Protein AF-A0A1F9IQF4-F1 (afdb_monomer)

Nearest PDB structures (foldseek):
  3ug9-assembly1_A-2  TM=3.883E-01  e=1.342E+00  Chlamydomonas reinhardtii
  6cso-assembly1_A-2  TM=4.171E-01  e=2.215E+00  Chlamydomonas reinhardtii
  6eig-assembly1_A-2  TM=3.671E-01  e=3.147E+00  Chlamydomonas reinhardtii
  8fc8-assembly1_A  TM=3.694E-01  e=7.377E+00  Homo sapiens

Sequence (160 aa):
MENTGPLRLGSLRLSLKILVTSFIVFMVLGYGVALVKIYHISHFSLDEAQLYYRGDEASEGVFIPQTFSSLLSVSHVHLFSQPVMFALIGFLFCFSFLREKTKSIVIATAFLGILMNTLAPWMVRYGSSQCVFLFPLSQVLMMPAFFLMVFVILYEMWRH

Solvent-accessible surface area (backbone atoms only — not comparable to full-atom values): 8576 Å² total; per-residue (Å²): 130,84,84,78,63,82,76,45,48,49,75,51,55,69,70,53,51,50,51,54,50,53,51,51,51,54,49,54,51,51,50,51,53,51,50,53,53,46,39,76,62,20,71,83,38,62,66,40,42,38,36,51,37,52,22,36,88,89,49,82,65,75,37,60,46,62,46,71,67,58,54,50,52,52,39,56,51,46,70,49,52,50,54,54,54,50,49,54,51,44,57,57,38,68,38,47,93,67,54,68,69,58,52,51,51,40,49,50,40,26,53,51,11,51,54,35,50,60,46,23,64,53,36,29,50,77,59,47,61,75,39,45,59,33,47,64,51,14,46,65,34,24,48,58,32,50,53,51,41,51,49,51,44,54,48,47,37,70,47,129

Mean predicted aligned error: 4.35 Å

Radius of gyration: 19.16 Å; Cα contacts (8 Å, |Δi|>4): 147; chains: 1; bounding box: 42×29×68 Å

Structure (mmCIF, N/CA/C/O backbone):
data_AF-A0A1F9IQF4-F1
#
_entry.id   AF-A0A1F9IQF4-F1
#
loop_
_atom_site.group_PDB
_atom_site.id
_atom_site.type_symbol
_atom_site.label_atom_id
_atom_site.label_alt_id
_atom_site.label_comp_id
_atom_site.label_asym_id
_atom_site.label_entity_id
_atom_site.label_seq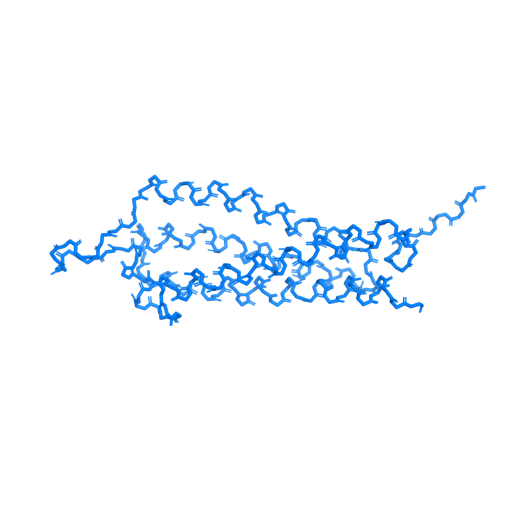_id
_atom_site.pdbx_PDB_ins_code
_atom_site.Cartn_x
_atom_site.Cartn_y
_atom_site.Cartn_z
_atom_site.occupancy
_atom_site.B_iso_or_equiv
_atom_site.auth_seq_id
_atom_site.auth_comp_id
_atom_site.auth_asym_id
_atom_site.auth_atom_id
_atom_site.pdbx_PDB_model_num
ATOM 1 N N . MET A 1 1 ? -16.550 16.908 35.030 1.00 43.19 1 MET A N 1
ATOM 2 C CA . MET A 1 1 ? -15.447 16.525 34.127 1.00 43.19 1 MET A CA 1
ATOM 3 C C . MET A 1 1 ? -15.918 15.292 33.389 1.00 43.19 1 MET A C 1
ATOM 5 O O . MET A 1 1 ? -16.121 14.267 34.026 1.00 43.19 1 MET A O 1
ATOM 9 N N . GLU A 1 2 ? -16.254 15.431 32.110 1.00 49.06 2 GLU A N 1
ATOM 10 C CA . GLU A 1 2 ? -16.683 14.301 31.285 1.00 49.06 2 GLU A CA 1
ATOM 11 C C . GLU A 1 2 ? -15.509 13.320 31.214 1.00 49.06 2 GLU A C 1
ATOM 13 O O . GLU A 1 2 ? -14.408 13.690 30.810 1.00 49.06 2 GLU A O 1
ATOM 18 N N . ASN A 1 3 ? -15.706 12.108 31.731 1.00 47.88 3 ASN A N 1
ATOM 19 C CA . ASN A 1 3 ? -14.699 11.055 31.723 1.00 47.88 3 ASN A CA 1
ATOM 20 C C . ASN A 1 3 ? -14.559 10.548 30.284 1.00 47.88 3 ASN A C 1
ATOM 22 O O . ASN A 1 3 ? -15.132 9.523 29.914 1.00 47.88 3 ASN A O 1
ATOM 26 N N . THR A 1 4 ? -13.854 11.300 29.442 1.00 53.66 4 THR A N 1
ATOM 27 C CA . THR A 1 4 ? -13.514 10.855 28.097 1.00 53.66 4 THR A CA 1
ATOM 28 C C . THR A 1 4 ? -12.355 9.881 28.233 1.00 53.66 4 THR A C 1
ATOM 30 O O . THR A 1 4 ? -11.186 10.242 28.085 1.00 53.66 4 THR A O 1
ATOM 33 N N . GLY A 1 5 ? -12.680 8.628 28.555 1.00 62.16 5 GLY A N 1
ATOM 34 C CA . GLY A 1 5 ? -11.759 7.523 28.327 1.00 62.16 5 GLY A CA 1
ATOM 35 C C . GLY A 1 5 ? -11.223 7.559 26.884 1.00 62.16 5 GLY A C 1
ATOM 36 O O . GLY A 1 5 ? -11.795 8.241 26.028 1.00 62.16 5 GLY A O 1
ATOM 37 N N . PRO A 1 6 ? -10.124 6.846 26.589 1.00 70.38 6 PRO A N 1
ATOM 38 C CA . PRO A 1 6 ? -9.529 6.867 25.255 1.00 70.38 6 PRO A CA 1
ATOM 39 C C . PRO A 1 6 ? -10.589 6.540 24.195 1.00 70.38 6 PRO A C 1
ATOM 41 O O . PRO A 1 6 ? -11.384 5.622 24.401 1.00 70.38 6 PRO A O 1
ATOM 44 N N . LEU A 1 7 ? -10.613 7.304 23.094 1.00 81.75 7 LEU A N 1
ATOM 45 C CA . LEU A 1 7 ? -11.552 7.112 21.984 1.00 81.75 7 LEU A CA 1
ATOM 46 C C . LEU A 1 7 ? -11.530 5.641 21.541 1.00 81.75 7 LEU A C 1
ATOM 48 O O . LEU A 1 7 ? -10.462 5.096 21.266 1.00 81.75 7 LEU A O 1
ATOM 52 N N . ARG A 1 8 ? -12.705 5.006 21.465 1.00 88.06 8 ARG A N 1
ATOM 53 C CA . ARG A 1 8 ? -12.855 3.612 21.017 1.00 88.06 8 ARG A CA 1
ATOM 54 C C . ARG A 1 8 ? -13.665 3.539 19.732 1.00 88.06 8 ARG A C 1
ATOM 56 O O . ARG A 1 8 ? -14.637 4.282 19.565 1.00 88.06 8 ARG A O 1
ATOM 63 N N . LEU A 1 9 ? -13.330 2.580 18.872 1.00 91.56 9 LEU A N 1
ATOM 64 C CA . LEU A 1 9 ? -14.039 2.335 17.611 1.00 91.56 9 LEU A CA 1
ATOM 65 C C . LEU A 1 9 ? -15.532 2.023 17.822 1.00 91.56 9 LEU A C 1
ATOM 67 O O . LEU A 1 9 ? -16.390 2.591 17.147 1.00 91.56 9 LEU A O 1
ATOM 71 N N . GLY A 1 10 ? -15.866 1.189 18.812 1.00 91.62 10 GLY A N 1
ATOM 72 C CA . GLY A 1 10 ? -17.257 0.824 19.111 1.00 91.62 10 GLY A CA 1
ATOM 73 C C . GLY A 1 10 ? -18.131 2.001 19.574 1.00 91.62 10 GLY A C 1
ATOM 74 O O . GLY A 1 10 ? -19.331 2.026 19.289 1.00 91.62 10 GLY A O 1
ATOM 75 N N . SER A 1 11 ? -17.527 3.013 20.213 1.00 91.38 11 SER A N 1
ATOM 76 C CA . SER A 1 11 ? -18.220 4.200 20.746 1.00 91.38 11 SER A CA 1
ATOM 77 C C . SER A 1 11 ? -18.451 5.321 19.726 1.00 91.38 11 SER A C 1
ATOM 79 O O . SER A 1 11 ? -18.997 6.367 20.074 1.00 91.38 11 SER A O 1
ATOM 81 N N . LEU A 1 12 ? -18.028 5.140 18.471 1.00 92.31 12 LEU A N 1
ATOM 82 C CA . LEU A 1 12 ? -18.222 6.148 17.431 1.00 92.31 12 LEU A CA 1
ATOM 83 C C . LEU A 1 12 ? -19.714 6.402 17.170 1.00 92.31 12 LEU A C 1
ATOM 85 O O . LEU A 1 12 ? -20.534 5.485 17.163 1.00 92.31 12 LEU A O 1
ATOM 89 N N . ARG A 1 13 ? -20.069 7.663 16.900 1.00 94.94 13 ARG A N 1
ATOM 90 C CA . ARG A 1 13 ? -21.425 8.029 16.463 1.00 94.94 13 ARG A CA 1
ATOM 91 C C . ARG A 1 13 ? -21.749 7.340 15.136 1.00 94.94 13 ARG A C 1
ATOM 93 O O . ARG A 1 13 ? -20.862 7.156 14.306 1.00 94.94 13 ARG A O 1
ATOM 100 N N . LEU A 1 14 ? -23.025 7.029 14.900 1.00 95.56 14 LEU A N 1
ATOM 101 C CA . LEU A 1 14 ? -23.467 6.332 13.685 1.00 95.56 14 LEU A CA 1
ATOM 102 C C . LEU A 1 14 ? -22.997 7.023 12.393 1.00 95.56 14 LEU A C 1
ATOM 104 O O . LEU A 1 14 ? -22.557 6.342 11.473 1.00 95.56 14 LEU A O 1
ATOM 108 N N . SER A 1 15 ? -23.013 8.359 12.341 1.00 97.50 15 SER A N 1
ATOM 109 C CA . SER A 1 15 ? -22.511 9.120 11.188 1.00 97.50 15 SER A CA 1
ATOM 110 C C . SER A 1 15 ? -21.042 8.821 10.869 1.00 97.50 15 SER A C 1
ATOM 112 O O . SER A 1 15 ? -20.695 8.647 9.704 1.00 97.50 15 SER A O 1
ATOM 114 N N . LEU A 1 16 ? -20.190 8.689 11.891 1.00 95.69 16 LEU A N 1
ATOM 115 C CA . LEU A 1 16 ? -18.789 8.300 11.722 1.00 95.69 16 LEU A CA 1
ATOM 116 C C . LEU A 1 16 ? -18.657 6.834 11.311 1.00 95.69 16 LEU A C 1
ATOM 118 O O . LEU A 1 16 ? -17.849 6.535 10.438 1.00 95.69 16 LEU A O 1
ATOM 122 N N . LYS A 1 17 ? -19.473 5.928 11.868 1.00 96.88 17 LYS A N 1
ATOM 123 C CA . LYS A 1 17 ? -19.461 4.515 11.453 1.00 96.88 17 LYS A CA 1
ATOM 124 C C . LYS A 1 17 ? -19.818 4.357 9.974 1.00 96.88 17 LYS A C 1
ATOM 126 O O . LYS A 1 17 ? -19.149 3.612 9.258 1.00 96.88 17 LYS A O 1
ATOM 131 N N . ILE A 1 18 ? -20.831 5.093 9.508 1.00 97.94 18 ILE A N 1
ATOM 132 C CA . ILE A 1 18 ? -21.231 5.133 8.095 1.00 97.94 18 ILE A CA 1
ATOM 133 C C . ILE A 1 18 ? -20.106 5.724 7.242 1.00 97.94 18 ILE A C 1
ATOM 135 O O . ILE A 1 18 ? -19.722 5.105 6.256 1.00 97.94 18 ILE A O 1
ATOM 139 N N . LEU A 1 19 ? -19.537 6.870 7.632 1.00 97.81 19 LEU A N 1
ATOM 140 C CA . LEU A 1 19 ? -18.436 7.504 6.900 1.00 97.81 19 LEU A CA 1
ATOM 141 C C . LEU A 1 19 ? -17.237 6.558 6.738 1.00 97.81 19 LEU A C 1
ATOM 143 O O . LEU A 1 19 ? -16.756 6.367 5.623 1.00 97.81 19 LEU A O 1
ATOM 147 N N . VAL A 1 20 ? -16.786 5.941 7.834 1.00 97.44 20 VAL A N 1
ATOM 148 C CA . VAL A 1 20 ? -15.655 5.002 7.839 1.00 97.44 20 VAL A CA 1
ATOM 149 C C . VAL A 1 20 ? -15.959 3.772 6.986 1.00 97.44 20 VAL A C 1
ATOM 151 O O . VAL A 1 20 ? -15.120 3.363 6.187 1.00 97.44 20 VAL A O 1
ATOM 154 N N . THR A 1 21 ? -17.161 3.203 7.110 1.00 98.00 21 THR A N 1
ATOM 155 C CA . THR A 1 21 ? -17.561 2.026 6.323 1.00 98.00 21 THR A CA 1
ATOM 156 C C . THR A 1 21 ? -17.594 2.348 4.832 1.00 98.00 21 THR A C 1
ATOM 158 O O . THR A 1 21 ? -17.003 1.617 4.041 1.00 98.00 21 THR A O 1
ATOM 161 N N . SER A 1 22 ? -18.205 3.469 4.442 1.00 98.06 22 SER A N 1
ATOM 162 C CA . SER A 1 22 ? -18.238 3.923 3.048 1.00 98.06 22 SER A CA 1
ATOM 163 C C . SER A 1 22 ? -16.833 4.166 2.504 1.00 98.06 22 SER A C 1
ATOM 165 O O . SER A 1 22 ? -16.502 3.675 1.428 1.00 98.06 22 SER A O 1
ATOM 167 N N . PHE A 1 23 ? -15.977 4.857 3.263 1.00 97.38 23 PHE A N 1
ATOM 168 C CA . PHE A 1 23 ? -14.581 5.072 2.887 1.00 97.38 23 PHE A CA 1
ATOM 169 C C . PHE A 1 23 ? -13.856 3.742 2.628 1.00 97.38 23 PHE A C 1
ATOM 171 O O . PHE A 1 23 ? -13.259 3.569 1.567 1.00 97.38 23 PHE A O 1
ATOM 178 N N . ILE A 1 24 ? -13.976 2.769 3.537 1.00 97.94 24 ILE A N 1
ATOM 179 C CA . ILE A 1 24 ? -13.374 1.436 3.387 1.00 97.94 24 ILE A CA 1
ATOM 180 C C . ILE A 1 24 ? -13.918 0.692 2.157 1.00 97.94 24 ILE A C 1
ATOM 182 O O . ILE A 1 24 ? -13.138 0.069 1.439 1.00 97.94 24 ILE A O 1
ATOM 186 N N . VAL A 1 25 ? -15.221 0.762 1.873 1.00 98.00 25 VAL A N 1
ATOM 187 C CA . VAL A 1 25 ? -15.806 0.121 0.681 1.00 98.00 25 VAL A CA 1
ATOM 188 C C . VAL A 1 25 ? -15.175 0.677 -0.596 1.00 98.00 25 VAL A C 1
ATOM 190 O O . VAL A 1 25 ? -14.703 -0.095 -1.429 1.00 98.00 25 VAL A O 1
ATOM 193 N N . PHE A 1 26 ? -15.088 2.002 -0.733 1.00 97.50 26 PHE A N 1
ATOM 194 C CA . PHE A 1 26 ? -14.459 2.619 -1.906 1.00 97.50 26 PHE A CA 1
ATOM 195 C C . PHE A 1 26 ? -12.954 2.336 -1.990 1.00 97.50 26 PHE A C 1
ATOM 197 O O . PHE A 1 26 ? -12.441 2.121 -3.087 1.00 97.50 26 PHE A O 1
ATOM 204 N N . MET A 1 27 ? -12.255 2.257 -0.854 1.00 95.44 27 MET A N 1
ATOM 205 C CA . MET A 1 27 ? -10.859 1.809 -0.798 1.00 95.44 27 MET A CA 1
ATOM 206 C C . MET A 1 27 ? -10.696 0.392 -1.367 1.00 95.44 27 MET A C 1
ATOM 208 O O . MET A 1 27 ? -9.842 0.165 -2.222 1.00 95.44 27 MET A O 1
ATOM 212 N N . VAL A 1 28 ? -11.527 -0.560 -0.924 1.00 95.69 28 VAL A N 1
ATOM 213 C CA . VAL A 1 28 ? -11.489 -1.959 -1.387 1.00 95.69 28 VAL A CA 1
ATOM 214 C C . VAL A 1 28 ? -11.827 -2.058 -2.877 1.00 95.69 28 VAL A C 1
ATOM 216 O O . VAL A 1 28 ? -11.147 -2.778 -3.607 1.00 95.69 28 VAL A O 1
ATOM 219 N N . LEU A 1 29 ? -12.816 -1.297 -3.358 1.00 96.94 29 LEU A N 1
ATOM 220 C CA . LEU A 1 29 ? -13.132 -1.219 -4.790 1.00 96.94 29 LEU A CA 1
ATOM 221 C C . LEU A 1 29 ? -11.957 -0.655 -5.601 1.00 96.94 29 LEU A C 1
ATOM 223 O O . LEU A 1 29 ? -11.602 -1.219 -6.636 1.00 96.94 29 LEU A O 1
ATOM 227 N N . GLY A 1 30 ? -11.312 0.408 -5.111 1.00 93.94 30 GLY A N 1
ATOM 228 C CA . GLY A 1 30 ? -10.111 0.977 -5.726 1.00 93.94 30 GLY A CA 1
ATOM 229 C C . GLY A 1 30 ? -8.972 -0.040 -5.836 1.00 93.94 30 GLY A C 1
ATOM 230 O O . GLY A 1 30 ? -8.335 -0.142 -6.886 1.00 93.94 30 GLY A O 1
ATOM 231 N N . TYR A 1 31 ? -8.767 -0.863 -4.803 1.00 91.31 31 TYR A N 1
ATOM 232 C CA . TYR A 1 31 ? -7.832 -1.989 -4.874 1.00 91.31 31 TYR A CA 1
ATOM 233 C C . TYR A 1 31 ? -8.234 -3.046 -5.896 1.00 91.31 31 TYR A C 1
ATOM 235 O O . TYR A 1 31 ? -7.366 -3.539 -6.615 1.00 91.31 31 TYR A O 1
ATOM 243 N N . GLY A 1 32 ? -9.523 -3.374 -6.001 1.00 94.75 32 GLY A N 1
ATOM 244 C CA . GLY A 1 32 ? -10.028 -4.286 -7.029 1.00 94.75 32 GLY A CA 1
ATOM 245 C C . GLY A 1 32 ? -9.676 -3.808 -8.439 1.00 94.75 32 GLY A C 1
ATOM 246 O O . GLY A 1 32 ? -9.126 -4.568 -9.235 1.00 94.75 32 GLY A O 1
ATOM 247 N N . VAL A 1 33 ? -9.889 -2.520 -8.724 1.00 96.38 33 VAL A N 1
ATOM 248 C CA . VAL A 1 33 ? -9.499 -1.910 -10.007 1.00 96.38 33 VAL A CA 1
ATOM 249 C C . VAL A 1 33 ? -7.980 -1.951 -10.209 1.00 96.38 33 VAL A C 1
ATOM 251 O O . VAL A 1 33 ? -7.512 -2.259 -11.306 1.00 96.38 33 VAL A O 1
ATOM 254 N N . ALA A 1 34 ? -7.190 -1.700 -9.161 1.00 92.31 34 ALA A N 1
ATOM 255 C CA . ALA A 1 34 ? -5.733 -1.800 -9.240 1.00 92.31 34 ALA A CA 1
ATOM 256 C C . ALA A 1 34 ? -5.258 -3.229 -9.567 1.00 92.31 34 ALA A C 1
ATOM 258 O O . ALA A 1 34 ? -4.336 -3.388 -10.365 1.00 92.31 34 ALA A O 1
ATOM 259 N N . LEU A 1 35 ? -5.901 -4.266 -9.018 1.00 93.19 35 LEU A N 1
ATOM 260 C CA . LEU A 1 35 ? -5.603 -5.666 -9.348 1.00 93.19 35 LEU A CA 1
ATOM 261 C C . LEU A 1 35 ? -5.925 -5.993 -10.808 1.00 93.19 35 LEU A C 1
ATOM 263 O O . LEU A 1 35 ? -5.104 -6.609 -11.482 1.00 93.19 35 LEU A O 1
ATOM 267 N N . VAL A 1 36 ? -7.075 -5.534 -11.312 1.00 96.31 36 VAL A N 1
ATOM 268 C CA . VAL A 1 36 ? -7.451 -5.687 -12.729 1.00 96.31 36 VAL A CA 1
ATOM 269 C C . VAL A 1 36 ? -6.420 -5.014 -13.637 1.00 96.31 36 VAL A C 1
ATOM 271 O O . VAL A 1 36 ? -5.984 -5.607 -14.620 1.00 96.31 36 VAL A O 1
ATOM 274 N N . LYS A 1 37 ? -5.957 -3.810 -13.278 1.00 93.94 37 LYS A N 1
ATOM 275 C CA . LYS A 1 37 ? -4.879 -3.122 -14.001 1.00 93.94 37 LYS A CA 1
ATOM 276 C C . LYS A 1 37 ? -3.582 -3.940 -14.006 1.00 93.94 37 LYS A C 1
ATOM 278 O O . LYS A 1 37 ? -2.961 -4.060 -15.056 1.00 93.94 37 LYS A O 1
ATOM 283 N N . ILE A 1 38 ? -3.159 -4.475 -12.857 1.00 92.19 38 ILE A N 1
ATOM 284 C CA . ILE A 1 38 ? -1.940 -5.298 -12.766 1.00 92.19 38 ILE A CA 1
ATOM 285 C C . ILE A 1 38 ? -2.076 -6.530 -13.664 1.00 92.19 38 ILE A C 1
ATOM 287 O O . ILE A 1 38 ? -1.168 -6.812 -14.438 1.00 92.19 38 ILE A O 1
ATOM 291 N N . TYR A 1 39 ? -3.223 -7.210 -13.617 1.00 94.38 39 TYR A N 1
ATOM 292 C CA . TYR A 1 39 ? -3.494 -8.353 -14.484 1.00 94.38 39 TYR A CA 1
ATOM 293 C C . TYR A 1 39 ? -3.420 -7.983 -15.971 1.00 94.38 39 TYR A C 1
ATOM 295 O O . TYR A 1 39 ? -2.762 -8.680 -16.729 1.00 94.38 39 TYR A O 1
ATOM 303 N N . HIS A 1 40 ? -4.011 -6.860 -16.385 1.00 93.44 40 HIS A N 1
ATOM 304 C CA . HIS A 1 40 ? -3.941 -6.412 -17.780 1.00 93.44 40 HIS A CA 1
ATOM 305 C C . HIS A 1 40 ? -2.535 -6.032 -18.253 1.00 93.44 40 HIS A C 1
ATOM 307 O O . HIS A 1 40 ? -2.276 -6.075 -19.451 1.00 93.44 40 HIS A O 1
ATOM 313 N N . ILE A 1 41 ? -1.654 -5.607 -17.345 1.00 89.12 41 ILE A N 1
ATOM 314 C CA . ILE A 1 41 ? -0.297 -5.170 -17.690 1.00 89.12 41 ILE A CA 1
ATOM 315 C C . ILE A 1 41 ? 0.686 -6.337 -17.717 1.00 89.12 41 ILE A C 1
ATOM 317 O O . ILE A 1 41 ? 1.580 -6.342 -18.556 1.00 89.12 41 ILE A O 1
ATOM 321 N N . SER A 1 42 ? 0.570 -7.272 -16.775 1.00 92.25 42 SER A N 1
ATOM 322 C CA . SER A 1 42 ? 1.591 -8.302 -16.586 1.00 92.25 42 SER A CA 1
ATOM 323 C C . SER A 1 42 ? 1.066 -9.725 -16.562 1.00 92.25 42 SER A C 1
ATOM 325 O O . SER A 1 42 ? 1.867 -10.637 -16.414 1.00 92.25 42 SER A O 1
ATOM 327 N N . HIS A 1 43 ? -0.251 -9.941 -16.566 1.00 93.38 43 HIS A N 1
ATOM 328 C CA . HIS A 1 43 ? -0.866 -11.251 -16.322 1.00 93.38 43 HIS A CA 1
ATOM 329 C C . HIS A 1 43 ? -0.319 -11.948 -15.057 1.00 93.38 43 HIS A C 1
ATOM 331 O O . HIS A 1 43 ? -0.282 -13.172 -14.966 1.00 93.38 43 HIS A O 1
ATOM 337 N N . PHE A 1 44 ? 0.121 -11.154 -14.068 1.00 92.38 44 PHE A N 1
ATOM 338 C CA . PHE A 1 44 ? 0.853 -11.600 -12.873 1.00 92.38 44 PHE A CA 1
ATOM 339 C C . PHE A 1 44 ? 2.194 -12.317 -13.141 1.00 92.38 44 PHE A C 1
ATOM 341 O O . PHE A 1 44 ? 2.744 -12.959 -12.246 1.00 92.38 44 PHE A O 1
ATOM 348 N N . SER A 1 45 ? 2.760 -12.149 -14.332 1.00 95.50 45 SER A N 1
ATOM 349 C CA . SER A 1 45 ? 4.097 -12.583 -14.727 1.00 95.50 45 SER A CA 1
ATOM 350 C C . SER A 1 45 ? 5.148 -11.511 -14.425 1.00 95.50 45 SER A C 1
ATOM 352 O O . SER A 1 45 ? 4.957 -10.317 -14.675 1.00 95.50 45 SER A O 1
ATOM 354 N N . LEU A 1 46 ? 6.291 -11.943 -13.886 1.00 94.56 46 LEU A N 1
ATOM 355 C CA . LEU A 1 46 ? 7.438 -11.062 -13.666 1.00 94.56 46 LEU A CA 1
ATOM 356 C C . LEU A 1 46 ? 8.105 -10.668 -14.984 1.00 94.56 46 LEU A C 1
ATOM 358 O O . LEU A 1 46 ? 8.534 -9.524 -15.113 1.00 94.56 46 LEU A O 1
ATOM 362 N N . ASP A 1 47 ? 8.144 -11.573 -15.959 1.00 94.25 47 ASP A N 1
ATOM 363 C CA . ASP A 1 47 ? 8.775 -11.321 -17.255 1.00 94.25 47 ASP A CA 1
ATOM 364 C C . ASP A 1 47 ? 7.986 -10.270 -18.041 1.00 94.25 47 ASP A C 1
ATOM 366 O O . ASP A 1 47 ? 8.552 -9.312 -18.565 1.00 94.25 47 ASP A O 1
ATOM 370 N N . GLU A 1 48 ? 6.655 -10.371 -18.032 1.00 92.50 48 GLU A N 1
ATOM 371 C CA . GLU A 1 48 ? 5.801 -9.368 -18.671 1.00 92.50 4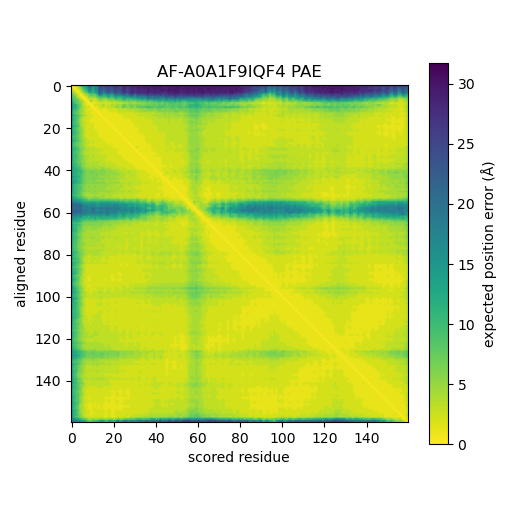8 GLU A CA 1
ATOM 372 C C . GLU A 1 48 ? 5.866 -8.016 -17.961 1.00 92.50 48 GLU A C 1
ATOM 374 O O . GLU A 1 48 ? 5.912 -6.974 -18.612 1.00 92.50 48 GLU A O 1
ATOM 379 N N . ALA A 1 49 ? 5.943 -8.005 -16.627 1.00 94.12 49 ALA A N 1
ATOM 380 C CA . ALA A 1 49 ? 6.172 -6.767 -15.890 1.00 94.12 49 ALA A CA 1
ATOM 381 C C . ALA A 1 49 ? 7.534 -6.142 -16.251 1.00 94.12 49 ALA A C 1
ATOM 383 O O . ALA A 1 49 ? 7.625 -4.926 -16.422 1.00 94.12 49 ALA A O 1
ATOM 384 N N . GLN A 1 50 ? 8.594 -6.943 -16.411 1.00 95.12 50 GLN A N 1
ATOM 385 C CA . GLN A 1 50 ? 9.896 -6.446 -16.867 1.00 95.12 50 GLN A CA 1
ATOM 386 C C . GLN A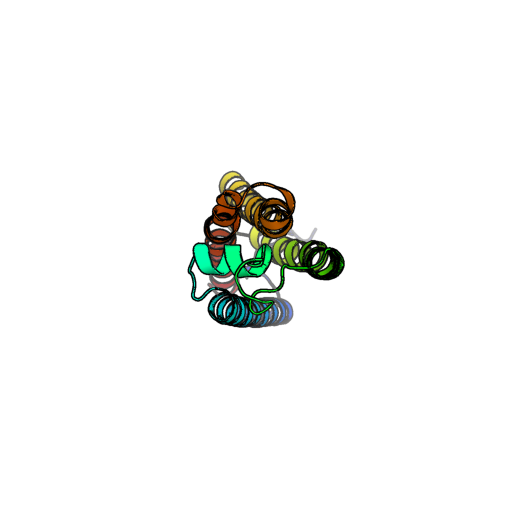 1 50 ? 9.809 -5.840 -18.270 1.00 95.12 50 GLN A C 1
ATOM 388 O O . GLN A 1 50 ? 10.276 -4.713 -18.456 1.00 95.12 50 GLN A O 1
ATOM 393 N N . LEU A 1 51 ? 9.186 -6.551 -19.215 1.00 93.88 51 LEU A N 1
ATOM 394 C CA . LEU A 1 51 ? 8.952 -6.088 -20.586 1.00 93.88 51 LEU A CA 1
ATOM 395 C C . LEU A 1 51 ? 8.156 -4.782 -20.603 1.00 93.88 51 LEU A C 1
ATOM 397 O O . LEU A 1 51 ? 8.553 -3.831 -21.271 1.00 93.88 51 LEU A O 1
ATOM 401 N N . TYR A 1 52 ? 7.097 -4.679 -19.797 1.00 93.50 52 TYR A N 1
ATOM 402 C CA . TYR A 1 52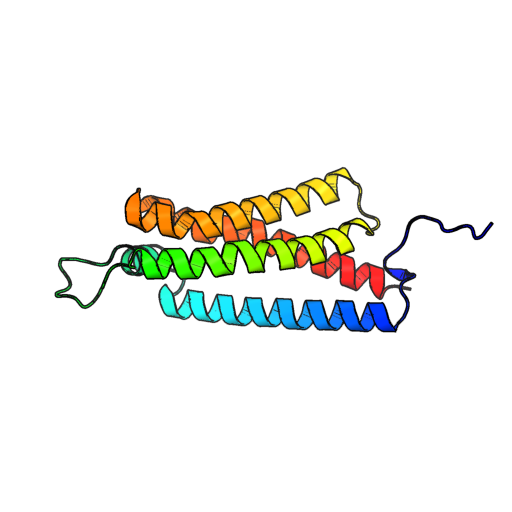 ? 6.290 -3.465 -19.686 1.00 93.50 52 TYR A CA 1
ATOM 403 C C . TYR A 1 52 ? 7.118 -2.241 -19.272 1.00 93.50 52 TYR A C 1
ATOM 405 O O . TYR A 1 52 ? 6.936 -1.153 -19.820 1.00 93.50 52 TYR A O 1
ATOM 413 N N . TYR A 1 53 ? 8.030 -2.389 -18.304 1.00 95.06 53 TYR A N 1
ATOM 414 C CA . TYR A 1 53 ? 8.844 -1.268 -17.825 1.00 95.06 53 TYR A CA 1
ATOM 415 C C . TYR A 1 53 ? 10.050 -0.974 -18.718 1.00 95.06 53 TYR A C 1
ATOM 417 O O . TYR A 1 53 ? 10.359 0.197 -18.946 1.00 95.06 53 TYR A O 1
ATOM 425 N N . ARG A 1 54 ? 10.753 -2.000 -19.203 1.00 94.81 54 ARG A N 1
ATOM 426 C CA . ARG A 1 54 ? 12.040 -1.851 -19.903 1.00 94.81 54 ARG A CA 1
ATOM 427 C C . ARG A 1 54 ? 11.926 -1.849 -21.421 1.00 94.81 54 ARG A C 1
ATOM 429 O O . ARG A 1 54 ? 12.874 -1.404 -22.062 1.00 94.81 54 ARG A O 1
ATOM 436 N N . GLY A 1 55 ? 10.786 -2.269 -21.958 1.00 92.12 55 GLY A N 1
ATOM 437 C CA . GLY A 1 55 ? 10.615 -2.520 -23.380 1.00 92.12 55 GLY A CA 1
ATOM 438 C C . GLY A 1 55 ? 11.497 -3.664 -23.875 1.00 92.12 55 GLY A C 1
ATOM 439 O O . GLY A 1 55 ? 12.215 -4.303 -23.101 1.00 92.12 55 GLY A O 1
ATOM 440 N N . ASP A 1 56 ? 11.451 -3.884 -25.181 1.00 88.06 56 ASP A N 1
ATOM 441 C CA . ASP A 1 56 ? 12.349 -4.798 -25.879 1.00 88.06 56 ASP A CA 1
ATOM 442 C C . ASP A 1 56 ? 12.791 -4.164 -27.201 1.00 88.06 56 ASP A C 1
ATOM 444 O O . ASP A 1 56 ? 11.981 -3.946 -28.104 1.00 88.06 56 ASP A O 1
ATOM 448 N N . GLU A 1 57 ? 14.083 -3.860 -27.317 1.00 78.44 57 GLU A N 1
ATOM 449 C CA . GLU A 1 57 ? 14.663 -3.268 -28.527 1.00 78.44 57 GLU A CA 1
ATOM 450 C C . GLU A 1 57 ? 14.610 -4.231 -29.723 1.00 78.44 57 GLU A C 1
ATOM 452 O O . GLU A 1 57 ? 14.529 -3.780 -30.864 1.00 78.44 57 GLU A O 1
ATOM 457 N N . ALA A 1 58 ? 14.584 -5.547 -29.475 1.00 80.44 58 ALA A N 1
ATOM 458 C CA . ALA A 1 58 ? 14.461 -6.562 -30.519 1.00 80.44 58 ALA A CA 1
ATOM 459 C C . ALA A 1 58 ? 13.023 -6.712 -31.046 1.00 80.44 58 ALA A C 1
ATOM 461 O O . ALA A 1 58 ? 12.812 -7.351 -32.074 1.00 80.44 58 ALA A O 1
ATOM 462 N N . SER A 1 59 ? 12.035 -6.109 -30.379 1.00 77.00 59 SER A N 1
ATOM 463 C CA . SER A 1 59 ? 10.611 -6.276 -30.697 1.00 77.00 59 SER A CA 1
ATOM 464 C C . SER A 1 59 ? 10.066 -5.312 -31.757 1.00 77.00 59 SER A C 1
ATOM 466 O O . SER A 1 59 ? 8.856 -5.129 -31.843 1.00 77.00 59 SER A O 1
ATOM 468 N N . GLU A 1 60 ? 10.929 -4.644 -32.532 1.00 79.38 60 GLU A N 1
ATOM 469 C CA . GLU A 1 60 ? 10.540 -3.672 -33.576 1.00 79.38 60 GLU A CA 1
ATOM 470 C C . GLU A 1 60 ? 9.533 -2.600 -33.095 1.00 79.38 60 GLU A C 1
ATOM 472 O O . GLU A 1 60 ? 8.681 -2.121 -33.841 1.00 79.38 60 GLU A O 1
ATOM 477 N N . GLY A 1 61 ? 9.624 -2.199 -31.823 1.00 75.00 61 GLY A N 1
ATOM 478 C CA . GLY A 1 61 ? 8.752 -1.176 -31.236 1.00 75.00 61 GLY A CA 1
ATOM 479 C C . GLY A 1 61 ? 7.398 -1.684 -30.733 1.00 75.00 61 GLY A C 1
ATOM 480 O O . GLY A 1 61 ? 6.573 -0.866 -30.325 1.00 75.00 61 GLY A O 1
ATOM 481 N N . VAL A 1 62 ? 7.169 -3.001 -30.697 1.00 79.56 62 VAL A N 1
ATOM 482 C CA . VAL A 1 62 ? 5.984 -3.601 -30.060 1.00 79.56 62 VAL A CA 1
ATOM 483 C C . VAL A 1 62 ? 6.001 -3.370 -28.545 1.00 79.56 62 VAL A C 1
ATOM 485 O O . VAL A 1 62 ? 4.978 -3.003 -27.966 1.00 79.56 62 VAL A O 1
ATOM 488 N N . PHE A 1 63 ? 7.164 -3.508 -27.899 1.00 84.56 63 PHE A N 1
ATOM 489 C CA . PHE A 1 63 ? 7.332 -3.246 -26.467 1.00 84.56 63 PHE A CA 1
ATOM 490 C C . PHE A 1 63 ? 8.114 -1.957 -26.230 1.00 84.56 63 PHE A C 1
ATOM 492 O O . PHE A 1 63 ? 9.346 -1.939 -26.177 1.00 84.56 63 PHE A O 1
ATOM 499 N N . ILE A 1 64 ? 7.377 -0.861 -26.055 1.00 89.06 64 ILE A N 1
ATOM 500 C CA . ILE A 1 64 ? 7.955 0.459 -25.804 1.00 89.06 64 ILE A CA 1
ATOM 501 C C . ILE A 1 64 ? 8.242 0.621 -24.302 1.00 89.06 64 ILE A C 1
ATOM 503 O O . ILE A 1 64 ? 7.325 0.470 -23.490 1.00 89.06 64 ILE A O 1
ATOM 507 N N . PRO A 1 65 ? 9.480 0.972 -23.905 1.00 92.69 65 PRO A N 1
ATOM 508 C CA . PRO A 1 65 ? 9.808 1.204 -22.505 1.00 92.69 65 PRO A CA 1
ATOM 509 C C . PRO A 1 65 ? 8.998 2.340 -21.885 1.00 92.69 65 PRO A C 1
ATOM 511 O O . PRO A 1 65 ? 8.727 3.361 -22.525 1.00 92.69 65 PRO A O 1
ATOM 514 N N . GLN A 1 66 ? 8.752 2.244 -20.577 1.00 95.25 66 GLN A N 1
ATOM 515 C CA . GLN A 1 66 ? 8.161 3.354 -19.835 1.00 95.25 66 GLN A CA 1
ATOM 516 C C . GLN A 1 66 ? 9.066 4.590 -19.876 1.00 95.25 66 GLN A C 1
ATOM 518 O O . GLN A 1 66 ? 10.284 4.528 -19.659 1.00 95.25 66 GLN A O 1
ATOM 523 N N . THR A 1 67 ? 8.444 5.736 -20.142 1.00 96.06 67 THR A N 1
ATOM 524 C CA . THR A 1 67 ? 9.125 7.029 -20.192 1.00 96.06 67 THR A CA 1
ATOM 525 C C . THR A 1 67 ? 9.309 7.603 -18.790 1.00 96.06 67 THR A C 1
ATOM 527 O O . THR A 1 67 ? 8.533 7.320 -17.875 1.00 96.06 67 THR A O 1
ATOM 530 N N . PHE A 1 68 ? 10.303 8.480 -18.629 1.00 97.19 68 PHE A N 1
ATOM 531 C CA . PHE A 1 68 ? 10.519 9.210 -17.376 1.00 97.19 68 PHE A CA 1
ATOM 532 C C . PHE A 1 68 ? 9.260 9.971 -16.935 1.00 97.19 68 PHE A C 1
ATOM 534 O O . PHE A 1 68 ? 8.888 9.931 -15.767 1.00 97.19 68 PHE A O 1
ATOM 541 N N . SER A 1 69 ? 8.572 10.630 -17.877 1.00 97.44 69 SER A N 1
ATOM 542 C CA . SER A 1 69 ? 7.344 11.386 -17.598 1.00 97.44 69 SER A CA 1
ATOM 543 C C . SER A 1 69 ? 6.200 10.483 -17.122 1.00 97.44 69 SER A C 1
ATOM 545 O O . SER A 1 69 ? 5.514 10.837 -16.163 1.00 97.44 69 SER A O 1
ATOM 547 N N . SER A 1 70 ? 6.047 9.293 -17.719 1.00 95.50 70 SER A N 1
ATOM 548 C CA . SER A 1 70 ? 5.082 8.284 -17.262 1.00 95.50 70 SER A CA 1
ATOM 549 C C . SER A 1 70 ? 5.367 7.866 -15.817 1.00 95.50 70 SER A C 1
ATOM 551 O O . SER A 1 70 ? 4.487 7.951 -14.958 1.00 95.50 70 SER A O 1
ATOM 553 N N . LEU A 1 71 ? 6.619 7.502 -15.512 1.00 97.44 71 LEU A N 1
ATOM 554 C CA . LEU A 1 71 ? 7.005 7.100 -14.157 1.00 97.44 71 LEU A CA 1
ATOM 555 C C . LEU A 1 71 ? 6.845 8.240 -13.146 1.00 97.44 71 LEU A C 1
ATOM 557 O O . LEU A 1 71 ? 6.317 8.015 -12.059 1.00 97.44 71 LEU A O 1
ATOM 561 N N . LEU A 1 72 ? 7.215 9.470 -13.510 1.00 97.81 72 LEU A N 1
ATOM 562 C CA . LEU A 1 72 ? 7.044 10.650 -12.663 1.00 97.81 72 LEU A CA 1
ATOM 563 C C . LEU A 1 72 ? 5.569 10.926 -12.355 1.00 97.81 72 LEU A C 1
ATOM 565 O O . LEU A 1 72 ? 5.226 11.191 -11.203 1.00 97.81 72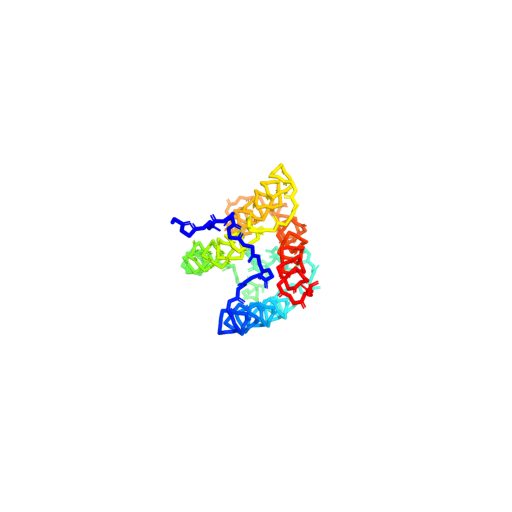 LEU A O 1
ATOM 569 N N . SER A 1 73 ? 4.695 10.826 -13.359 1.00 97.19 73 SER A N 1
ATOM 570 C CA . SER A 1 73 ? 3.250 11.006 -13.190 1.00 97.19 73 SER A CA 1
ATOM 571 C C . SER A 1 73 ? 2.664 9.952 -12.247 1.00 97.19 73 SER A C 1
ATOM 573 O O . SER A 1 73 ? 1.986 10.292 -11.274 1.00 97.19 73 SER A O 1
ATOM 575 N N . VAL A 1 74 ? 2.996 8.674 -12.466 1.00 94.62 74 VAL A N 1
ATOM 576 C CA . VAL A 1 74 ? 2.556 7.573 -11.597 1.00 94.62 74 VAL A CA 1
ATOM 577 C C . VAL A 1 74 ? 3.065 7.775 -10.171 1.00 94.62 74 VAL A C 1
ATOM 579 O O . VAL A 1 74 ? 2.275 7.669 -9.231 1.00 94.62 74 VAL A O 1
ATOM 582 N N . SER A 1 75 ? 4.343 8.114 -9.993 1.00 96.75 75 SER A N 1
ATOM 583 C CA . SER A 1 75 ? 4.925 8.360 -8.673 1.00 96.75 75 SER A CA 1
ATOM 584 C C . SER A 1 75 ? 4.306 9.557 -7.964 1.00 96.75 75 SER A C 1
ATOM 586 O O . SER A 1 75 ? 4.044 9.442 -6.774 1.00 96.75 75 SER A O 1
ATOM 588 N N . HIS A 1 76 ? 4.010 10.660 -8.658 1.00 96.06 76 HIS A N 1
ATOM 589 C CA . HIS A 1 76 ? 3.314 11.806 -8.065 1.00 96.06 76 HIS A CA 1
ATOM 590 C C . HIS A 1 76 ? 1.958 11.389 -7.481 1.00 96.06 76 HIS A C 1
ATOM 592 O O . HIS A 1 76 ? 1.659 11.681 -6.323 1.00 96.06 76 HIS A O 1
ATOM 598 N N . VAL A 1 77 ? 1.174 10.628 -8.254 1.00 95.50 77 VAL A N 1
ATOM 599 C CA . VAL A 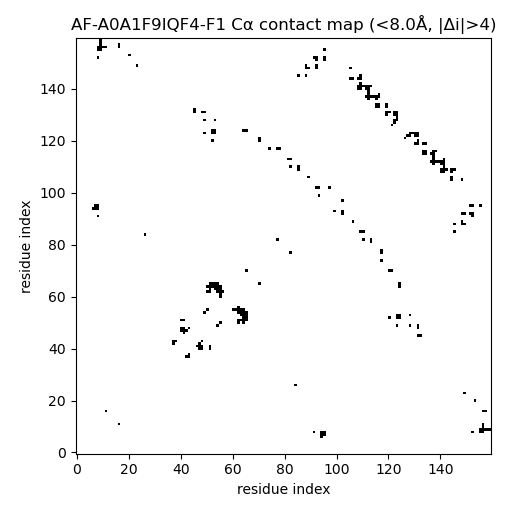1 77 ? -0.120 10.110 -7.793 1.00 95.50 77 VAL A CA 1
ATOM 600 C C . VAL A 1 77 ? 0.057 9.138 -6.625 1.00 95.50 77 VAL A C 1
ATOM 602 O O . VAL A 1 77 ? -0.668 9.246 -5.639 1.00 95.50 77 VAL A O 1
ATOM 605 N N . HIS A 1 78 ? 1.008 8.202 -6.692 1.00 95.50 78 HIS A N 1
ATOM 606 C CA . HIS A 1 78 ? 1.177 7.157 -5.673 1.00 95.50 78 HIS A CA 1
ATOM 607 C C . HIS A 1 78 ? 1.754 7.699 -4.360 1.00 95.50 78 HIS A C 1
ATOM 609 O O . HIS A 1 78 ? 1.245 7.348 -3.299 1.00 95.50 78 HIS A O 1
ATOM 615 N N . LEU A 1 79 ? 2.733 8.610 -4.422 1.00 95.56 79 LEU A N 1
ATOM 616 C CA . LEU A 1 79 ? 3.321 9.274 -3.250 1.00 95.56 79 LEU A CA 1
ATOM 617 C C . LEU A 1 79 ? 2.331 10.172 -2.511 1.00 95.56 79 LEU A C 1
ATOM 619 O O . LEU A 1 79 ? 2.525 10.437 -1.329 1.00 95.56 79 LEU A O 1
ATOM 623 N N . PHE A 1 80 ? 1.278 10.636 -3.180 1.00 94.44 80 PHE A N 1
ATOM 624 C CA . PHE A 1 80 ? 0.212 11.377 -2.524 1.00 94.44 80 PHE A CA 1
ATOM 625 C C . PHE A 1 80 ? -0.901 10.441 -2.038 1.00 94.44 80 PHE A C 1
ATOM 627 O O . PHE A 1 80 ? -1.187 10.364 -0.844 1.00 94.44 80 PHE A O 1
ATOM 634 N N . SER A 1 81 ? -1.516 9.696 -2.958 1.00 94.62 81 SER A N 1
ATOM 635 C CA . SER A 1 81 ? -2.731 8.925 -2.676 1.00 94.62 81 SER A CA 1
ATOM 636 C C . SER A 1 81 ? -2.499 7.762 -1.714 1.00 94.62 81 SER A C 1
ATOM 638 O O . SER A 1 81 ? -3.251 7.635 -0.747 1.00 94.62 81 SER A O 1
ATOM 640 N N . GLN A 1 82 ? -1.456 6.941 -1.912 1.00 96.44 82 GLN A N 1
ATOM 641 C CA . GLN A 1 82 ? -1.254 5.758 -1.072 1.00 96.44 82 GLN A CA 1
ATOM 642 C C . GLN A 1 82 ? -0.946 6.156 0.381 1.00 96.44 82 GLN A C 1
ATOM 644 O O . GLN A 1 82 ? -1.677 5.702 1.263 1.00 96.44 82 GLN A O 1
ATOM 649 N N . PRO A 1 83 ? 0.034 7.038 0.684 1.00 96.38 83 PRO A N 1
ATOM 650 C CA . PRO A 1 83 ? 0.289 7.441 2.064 1.00 96.38 83 PRO A CA 1
ATOM 651 C C . PRO A 1 83 ? -0.919 8.082 2.742 1.00 96.38 83 PRO A C 1
ATOM 653 O O . PRO A 1 83 ? -1.182 7.758 3.894 1.00 96.38 83 PRO A O 1
ATOM 656 N N . VAL A 1 84 ? -1.687 8.933 2.049 1.00 96.94 84 VAL A N 1
ATOM 657 C CA . VAL A 1 84 ? -2.896 9.550 2.625 1.00 96.94 84 VAL A CA 1
ATOM 658 C C . VAL A 1 84 ? -3.936 8.485 2.975 1.00 96.94 84 VAL A C 1
ATOM 660 O O . VAL A 1 84 ? -4.434 8.457 4.100 1.00 96.94 84 VAL A O 1
ATOM 663 N N . MET A 1 85 ? -4.234 7.570 2.053 1.00 95.69 85 MET A N 1
ATOM 664 C CA . MET A 1 85 ? -5.205 6.497 2.282 1.00 95.69 85 MET A CA 1
ATOM 665 C C . MET A 1 85 ? -4.794 5.585 3.448 1.00 95.69 85 MET A C 1
ATOM 667 O O . MET A 1 85 ? -5.600 5.304 4.339 1.00 95.69 85 MET A O 1
ATOM 671 N N . PHE A 1 86 ? -3.531 5.153 3.478 1.00 97.44 86 PHE A N 1
ATOM 672 C CA . PHE A 1 86 ? -3.010 4.299 4.547 1.00 97.44 86 PHE A CA 1
ATOM 673 C C . PHE A 1 86 ? -2.854 5.026 5.876 1.00 97.44 86 PHE A C 1
ATOM 675 O O . PHE A 1 86 ? -3.058 4.405 6.915 1.00 97.44 86 PHE A O 1
ATOM 682 N N . ALA A 1 87 ? -2.537 6.321 5.872 1.00 97.94 87 ALA A N 1
ATOM 683 C CA . ALA A 1 87 ? -2.511 7.126 7.085 1.00 97.94 87 ALA A CA 1
ATOM 684 C C . ALA A 1 87 ? -3.910 7.244 7.693 1.00 97.94 87 ALA A C 1
ATOM 686 O O . ALA A 1 87 ? -4.046 7.101 8.902 1.00 97.94 87 ALA A O 1
ATOM 687 N N . LEU A 1 88 ? -4.956 7.438 6.881 1.00 97.31 88 LEU A N 1
ATOM 688 C CA . LEU A 1 88 ? -6.338 7.509 7.367 1.00 97.31 88 LEU A CA 1
ATOM 689 C C . LEU A 1 88 ? -6.807 6.178 7.974 1.00 97.31 88 LEU A C 1
ATOM 691 O O . LEU A 1 88 ? -7.358 6.164 9.074 1.00 97.31 88 LEU A O 1
ATOM 695 N N . ILE A 1 89 ? -6.549 5.053 7.300 1.00 97.75 89 ILE A N 1
ATOM 696 C CA . ILE A 1 89 ? -6.859 3.720 7.846 1.00 97.75 89 ILE A CA 1
ATOM 697 C C . ILE A 1 89 ? -6.005 3.420 9.082 1.00 97.75 89 ILE A C 1
ATOM 699 O O . ILE A 1 89 ? -6.540 2.988 10.099 1.00 97.75 89 ILE A O 1
ATOM 703 N N . GLY A 1 90 ? -4.701 3.690 9.031 1.00 98.06 90 GLY A N 1
ATOM 704 C CA . GLY A 1 90 ? -3.785 3.501 10.156 1.00 98.06 90 GLY A CA 1
ATOM 705 C C . GLY A 1 90 ? -4.186 4.332 11.374 1.00 98.06 90 GLY A C 1
ATOM 706 O O . GLY A 1 90 ? -4.197 3.822 12.489 1.00 98.06 90 GLY A O 1
ATOM 707 N N . PHE A 1 91 ? -4.611 5.577 11.160 1.00 97.62 91 PHE A N 1
ATOM 708 C CA . PHE A 1 91 ? -5.125 6.455 12.207 1.00 97.62 91 PHE A CA 1
ATOM 709 C C . PHE A 1 91 ? -6.366 5.866 12.886 1.00 97.62 91 PHE A C 1
ATOM 711 O O . PHE A 1 91 ? -6.423 5.814 14.111 1.00 97.62 91 PHE A O 1
ATOM 718 N N . LEU A 1 92 ? -7.337 5.362 12.116 1.00 97.06 92 LEU A N 1
ATOM 719 C CA . LEU A 1 92 ? -8.507 4.675 12.676 1.00 97.06 92 LEU A CA 1
ATOM 720 C C . LEU A 1 92 ? -8.102 3.401 13.433 1.00 97.06 92 LEU A C 1
ATOM 722 O O . LEU A 1 92 ? -8.589 3.138 14.531 1.00 97.06 92 LEU A O 1
ATOM 726 N N . PHE A 1 93 ? -7.169 2.635 12.875 1.00 97.94 93 PHE A N 1
ATOM 727 C CA . PHE A 1 93 ? -6.655 1.402 13.461 1.00 97.94 93 PHE A CA 1
ATOM 728 C C . PHE A 1 93 ? -5.920 1.620 14.794 1.00 97.94 93 PHE A C 1
ATOM 730 O O . PHE A 1 93 ? -5.950 0.738 15.659 1.00 97.94 93 PHE A O 1
ATOM 737 N N . CYS A 1 94 ? -5.329 2.798 15.021 1.00 97.25 94 CYS A N 1
ATOM 738 C CA . CYS A 1 94 ? -4.724 3.160 16.307 1.00 97.25 94 CYS A CA 1
ATOM 739 C C . CYS A 1 94 ? -5.722 3.117 17.478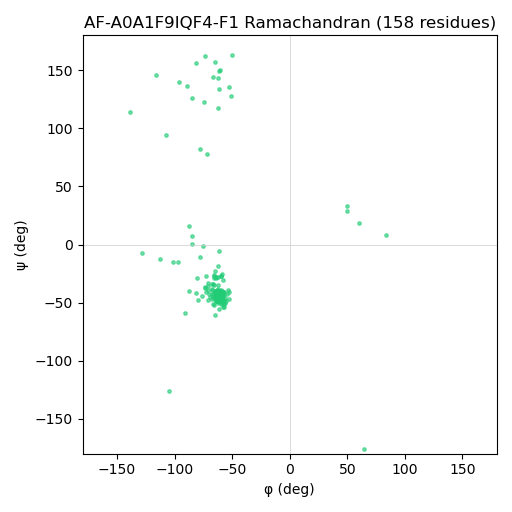 1.00 97.25 94 CYS A C 1
ATOM 741 O O . CYS A 1 94 ? -5.314 2.864 18.611 1.00 97.25 94 CYS A O 1
ATOM 743 N N . PHE A 1 95 ? -7.024 3.279 17.220 1.00 95.75 95 PHE A N 1
ATOM 744 C CA . PHE A 1 95 ? -8.081 3.191 18.237 1.00 95.75 95 PHE A CA 1
ATOM 745 C C . PHE A 1 95 ? -8.570 1.761 18.510 1.00 95.75 95 PHE A C 1
ATOM 747 O O . PHE A 1 95 ? -9.546 1.583 19.242 1.00 95.75 95 PHE A O 1
ATOM 754 N N . SER A 1 96 ? -7.913 0.750 17.931 1.00 95.81 96 SER A N 1
ATOM 755 C CA . SER A 1 96 ? -8.252 -0.651 18.182 1.00 95.81 96 SER A CA 1
ATOM 756 C C . SER A 1 96 ? -7.807 -1.152 19.559 1.00 95.81 96 SER A C 1
ATOM 758 O O . SER A 1 96 ? -6.912 -0.578 20.195 1.00 95.81 96 SER A O 1
ATOM 760 N N . PHE A 1 97 ? -8.380 -2.271 20.006 1.00 94.62 97 PHE A N 1
ATOM 761 C CA . PHE A 1 97 ? -7.996 -2.952 21.251 1.00 94.62 97 PHE A CA 1
ATOM 762 C C . PHE A 1 97 ? -6.679 -3.739 21.153 1.00 94.62 97 PHE A C 1
ATOM 764 O O . PHE A 1 97 ? -6.228 -4.326 22.142 1.00 94.62 97 PHE A O 1
ATOM 771 N N . LEU A 1 98 ? -6.038 -3.766 19.981 1.00 95.50 98 LEU A N 1
ATOM 772 C CA . LEU A 1 98 ? -4.745 -4.420 19.806 1.00 95.50 98 LEU A CA 1
ATOM 773 C C . LEU A 1 98 ? -3.639 -3.741 20.627 1.00 95.50 98 LEU A C 1
ATOM 775 O O . LEU A 1 98 ? -3.703 -2.566 20.981 1.00 95.50 98 LEU A O 1
ATOM 779 N N . ARG A 1 99 ? -2.575 -4.494 20.916 1.00 96.75 99 ARG A N 1
ATOM 780 C CA . ARG A 1 99 ? -1.395 -3.965 21.615 1.00 96.75 99 ARG A CA 1
ATOM 781 C C . ARG A 1 99 ? -0.673 -2.941 20.735 1.00 96.75 99 ARG A C 1
ATOM 783 O O . ARG A 1 99 ? -0.517 -3.176 19.538 1.00 96.75 99 ARG A O 1
ATOM 790 N N . GLU A 1 100 ? -0.124 -1.887 21.340 1.00 96.25 100 GLU A N 1
ATOM 791 C CA . GLU A 1 100 ? 0.621 -0.833 20.624 1.00 96.25 100 GLU A CA 1
ATOM 792 C C . GLU A 1 100 ? 1.741 -1.384 19.733 1.00 96.25 100 GLU A C 1
ATOM 794 O O . GLU A 1 100 ? 1.868 -0.992 18.578 1.00 96.25 100 GLU A O 1
ATOM 799 N N . LYS A 1 101 ? 2.491 -2.393 20.199 1.00 97.75 101 LYS A N 1
ATOM 800 C CA . LYS A 1 101 ? 3.526 -3.045 19.379 1.00 97.75 101 LYS A CA 1
ATOM 801 C C . LYS A 1 101 ? 2.958 -3.658 18.091 1.00 97.75 101 LYS A C 1
ATOM 803 O O . LYS A 1 101 ? 3.578 -3.541 17.040 1.00 97.75 101 LYS A O 1
ATOM 808 N N . THR A 1 102 ? 1.795 -4.307 18.163 1.00 98.00 102 THR A N 1
ATOM 809 C CA . THR A 1 102 ? 1.133 -4.899 16.991 1.00 98.00 102 THR A CA 1
ATOM 810 C C . THR A 1 102 ? 0.678 -3.810 16.029 1.00 98.00 102 THR A C 1
ATOM 812 O O . THR A 1 102 ? 0.924 -3.930 14.831 1.00 98.00 102 THR A O 1
ATOM 815 N N . LYS A 1 103 ? 0.084 -2.729 16.550 1.00 98.38 103 LYS A N 1
ATOM 816 C CA . LYS A 1 103 ? -0.346 -1.585 15.738 1.00 98.38 103 LYS A CA 1
ATOM 817 C C . LYS A 1 103 ? 0.822 -0.993 14.953 1.00 98.38 103 LYS A C 1
ATOM 819 O O . LYS A 1 103 ? 0.754 -0.897 13.729 1.00 98.38 103 LYS A O 1
ATOM 824 N N . SER A 1 104 ? 1.920 -0.698 15.649 1.00 98.50 104 SER A N 1
ATOM 825 C CA . SER A 1 104 ? 3.125 -0.123 15.048 1.00 98.50 104 SER A CA 1
ATOM 826 C C . SER A 1 104 ? 3.741 -1.023 13.982 1.00 98.50 104 SER A C 1
ATOM 828 O O . SER A 1 104 ? 4.127 -0.521 12.932 1.00 98.50 104 SER A O 1
ATOM 830 N N . ILE A 1 105 ? 3.808 -2.342 14.212 1.00 98.69 105 ILE A N 1
ATOM 831 C CA . ILE A 1 105 ? 4.338 -3.290 13.217 1.00 98.69 105 ILE A CA 1
ATOM 832 C C . ILE A 1 105 ? 3.471 -3.278 11.957 1.00 98.69 105 ILE A C 1
ATOM 834 O O . ILE A 1 105 ? 4.003 -3.108 10.867 1.00 98.69 105 ILE A O 1
ATOM 838 N N . VAL A 1 106 ? 2.149 -3.404 12.095 1.00 98.69 106 VAL A N 1
ATOM 839 C CA . VAL A 1 106 ? 1.228 -3.450 10.945 1.00 98.69 106 VAL A CA 1
ATOM 840 C C . VAL A 1 106 ? 1.305 -2.162 10.121 1.00 98.69 106 VAL A C 1
ATOM 842 O O . VAL A 1 106 ? 1.418 -2.223 8.896 1.00 98.69 106 VAL A O 1
ATOM 845 N N . ILE A 1 107 ? 1.310 -1.001 10.784 1.00 98.62 107 ILE A N 1
ATOM 846 C CA . ILE A 1 107 ? 1.432 0.302 10.118 1.00 98.62 107 ILE A CA 1
ATOM 847 C C . ILE A 1 107 ? 2.796 0.420 9.424 1.00 98.62 107 ILE A C 1
ATOM 849 O O . ILE A 1 107 ? 2.850 0.744 8.239 1.00 98.62 107 ILE A O 1
ATOM 853 N N . ALA A 1 108 ? 3.898 0.105 10.110 1.00 98.62 108 ALA A N 1
ATOM 854 C CA . ALA A 1 108 ? 5.236 0.179 9.522 1.00 98.62 108 ALA A CA 1
ATOM 855 C C . ALA A 1 108 ? 5.388 -0.755 8.309 1.00 98.62 108 ALA A C 1
ATOM 857 O O . ALA A 1 108 ? 5.937 -0.348 7.287 1.00 98.62 108 ALA A O 1
ATOM 858 N N . THR A 1 109 ? 4.855 -1.978 8.386 1.00 98.62 109 THR A N 1
ATOM 859 C CA . THR A 1 109 ? 4.835 -2.932 7.269 1.00 98.62 109 THR A CA 1
ATOM 860 C C . THR A 1 109 ? 4.067 -2.380 6.067 1.00 98.62 109 THR A C 1
ATOM 862 O O . THR A 1 109 ? 4.559 -2.477 4.942 1.00 98.62 109 THR A O 1
ATOM 865 N N . ALA A 1 110 ? 2.907 -1.751 6.284 1.00 98.38 110 ALA A N 1
ATOM 866 C CA . ALA A 1 110 ? 2.139 -1.133 5.205 1.00 98.38 110 ALA A CA 1
ATOM 867 C C . ALA A 1 110 ? 2.932 -0.016 4.506 1.00 98.38 110 ALA A C 1
ATOM 869 O O . ALA A 1 110 ? 3.050 -0.015 3.281 1.00 98.38 110 ALA A O 1
ATOM 870 N N . PHE A 1 111 ? 3.530 0.897 5.278 1.00 98.44 111 PHE A N 1
ATOM 871 C CA . PHE A 1 111 ? 4.315 2.009 4.731 1.00 98.44 111 PHE A CA 1
ATOM 872 C C . PHE A 1 111 ? 5.606 1.551 4.042 1.00 98.44 111 PHE A C 1
ATOM 874 O O . PHE A 1 111 ? 5.980 2.120 3.015 1.00 98.44 111 PHE A O 1
ATOM 881 N N . LEU A 1 112 ? 6.250 0.489 4.537 1.00 98.56 112 LEU A N 1
ATOM 882 C CA . LEU A 1 112 ? 7.371 -0.144 3.843 1.00 98.56 112 LEU A CA 1
ATOM 883 C C . LEU A 1 112 ? 6.932 -0.700 2.480 1.00 98.56 112 LEU A C 1
ATOM 885 O O . LEU A 1 112 ? 7.610 -0.474 1.480 1.00 98.56 112 LEU A O 1
ATOM 889 N N . GLY A 1 113 ? 5.768 -1.353 2.418 1.00 98.44 113 GLY A N 1
ATOM 890 C CA . GLY A 1 113 ? 5.175 -1.803 1.159 1.00 98.44 113 GLY A CA 1
ATOM 891 C C . GLY A 1 113 ? 4.925 -0.653 0.176 1.00 98.44 113 GLY A C 1
ATOM 892 O O . GLY A 1 113 ? 5.314 -0.752 -0.984 1.00 98.44 113 GLY A O 1
ATOM 893 N N . ILE A 1 114 ? 4.362 0.473 0.629 1.00 98.12 114 ILE A N 1
ATOM 894 C CA . ILE A 1 114 ? 4.135 1.666 -0.216 1.00 98.12 114 ILE A CA 1
ATOM 895 C C . ILE A 1 114 ? 5.452 2.205 -0.786 1.00 98.12 114 ILE A C 1
ATOM 897 O O . ILE A 1 114 ? 5.530 2.521 -1.979 1.00 98.12 114 ILE A O 1
ATOM 901 N N . LEU A 1 115 ? 6.491 2.292 0.050 1.00 97.81 115 LEU A N 1
ATOM 902 C CA . LEU A 1 115 ? 7.815 2.736 -0.375 1.00 97.81 115 LEU A CA 1
ATOM 903 C C . LEU A 1 115 ? 8.365 1.828 -1.483 1.00 97.81 115 LEU A C 1
ATOM 905 O O . LEU A 1 115 ? 8.782 2.317 -2.531 1.00 97.81 115 LEU A O 1
ATOM 909 N N . MET A 1 116 ? 8.300 0.509 -1.289 1.00 98.25 116 MET A N 1
ATOM 910 C CA . MET A 1 116 ? 8.756 -0.470 -2.280 1.00 98.25 116 MET A CA 1
ATOM 911 C C . MET A 1 116 ? 7.949 -0.391 -3.579 1.00 98.25 116 MET A C 1
ATOM 913 O O . MET A 1 116 ? 8.544 -0.339 -4.652 1.00 98.25 116 MET A O 1
ATOM 917 N N . ASN A 1 117 ? 6.619 -0.299 -3.492 1.00 97.19 117 ASN A N 1
ATOM 918 C CA . ASN A 1 117 ? 5.731 -0.176 -4.652 1.00 97.19 117 ASN A CA 1
ATOM 919 C C . ASN A 1 117 ? 6.039 1.078 -5.484 1.00 97.19 117 ASN A C 1
ATOM 921 O O . ASN A 1 117 ? 6.013 1.048 -6.711 1.00 97.19 117 ASN A O 1
ATOM 925 N N . THR A 1 118 ? 6.353 2.184 -4.810 1.00 97.25 118 THR A N 1
ATOM 926 C CA . THR A 1 118 ? 6.657 3.462 -5.463 1.00 97.25 118 THR A CA 1
ATOM 927 C C . THR A 1 118 ? 8.036 3.454 -6.121 1.00 97.25 118 THR A C 1
ATOM 929 O O . THR A 1 118 ? 8.209 4.030 -7.195 1.00 97.25 118 THR A O 1
ATOM 932 N N . LEU A 1 119 ? 9.022 2.806 -5.493 1.00 97.25 119 LEU A N 1
ATOM 933 C CA . LEU A 1 119 ? 10.394 2.731 -6.000 1.00 97.25 119 LEU A CA 1
ATOM 934 C C . LEU A 1 119 ? 10.576 1.666 -7.091 1.00 97.25 119 LEU A C 1
ATOM 936 O O . LEU A 1 119 ? 11.430 1.835 -7.961 1.00 97.25 119 LEU A O 1
ATOM 940 N N . ALA A 1 120 ? 9.782 0.592 -7.076 1.00 97.44 120 ALA A N 1
ATOM 941 C CA . ALA A 1 120 ? 9.930 -0.543 -7.986 1.00 97.44 120 ALA A CA 1
ATOM 942 C C . ALA A 1 120 ? 9.975 -0.152 -9.480 1.00 97.44 120 ALA A C 1
ATOM 944 O O . ALA A 1 120 ? 10.918 -0.578 -10.151 1.00 97.44 120 ALA A O 1
ATOM 945 N N . PRO A 1 121 ? 9.081 0.710 -10.017 1.00 96.81 121 PRO A N 1
ATOM 946 C CA . PRO A 1 121 ? 9.138 1.123 -11.421 1.00 96.81 121 PRO A CA 1
ATOM 947 C C . PRO A 1 121 ? 10.473 1.764 -11.818 1.00 96.81 121 PRO A C 1
ATOM 949 O O . PRO A 1 121 ? 11.011 1.477 -12.886 1.00 96.81 121 PRO A O 1
ATOM 952 N N . TRP A 1 122 ? 11.033 2.601 -10.940 1.00 98.19 122 TRP A N 1
ATOM 953 C CA . TRP A 1 122 ? 12.310 3.279 -11.168 1.00 98.19 122 TRP A CA 1
ATOM 954 C C . TRP A 1 122 ? 13.475 2.297 -11.150 1.00 98.19 122 TRP A C 1
ATOM 956 O O . TRP A 1 122 ? 14.325 2.331 -12.039 1.00 98.19 122 TRP A O 1
ATOM 966 N N . MET A 1 123 ? 13.482 1.392 -10.170 1.00 97.69 123 MET A N 1
ATOM 967 C CA . MET A 1 123 ? 14.521 0.375 -10.024 1.00 97.69 123 MET A CA 1
ATOM 968 C C . MET A 1 123 ? 14.526 -0.604 -11.198 1.00 97.69 123 MET A C 1
ATOM 970 O O . MET A 1 123 ? 15.593 -0.953 -11.692 1.00 97.69 123 MET A O 1
ATOM 974 N N . VAL A 1 124 ? 13.352 -1.003 -11.693 1.00 97.25 124 VAL A N 1
ATOM 975 C CA . VAL A 1 124 ? 13.241 -1.878 -12.869 1.00 97.25 124 VAL A CA 1
ATOM 976 C C . VAL A 1 124 ? 13.659 -1.150 -14.141 1.00 97.25 124 VAL A C 1
ATOM 978 O O . VAL A 1 124 ? 14.375 -1.724 -14.964 1.00 97.25 124 VAL A O 1
ATOM 981 N N . ARG A 1 125 ? 13.241 0.110 -14.319 1.00 96.38 125 ARG A N 1
ATOM 982 C CA . ARG A 1 125 ? 13.529 0.873 -15.540 1.00 96.38 125 ARG A CA 1
ATOM 983 C C . ARG A 1 125 ? 14.998 1.266 -15.660 1.00 96.38 125 ARG A C 1
ATOM 985 O O . ARG A 1 125 ? 15.569 1.094 -16.734 1.00 96.38 125 ARG A O 1
ATOM 992 N N . TYR A 1 126 ? 15.577 1.808 -14.590 1.00 96.62 126 TYR A N 1
ATOM 993 C CA . TYR A 1 126 ? 16.897 2.452 -14.607 1.00 96.62 126 TYR A CA 1
ATOM 994 C C . TYR A 1 126 ? 17.968 1.698 -13.813 1.00 96.62 126 TYR A C 1
ATOM 996 O O . TYR A 1 126 ? 19.148 2.005 -13.945 1.00 96.62 126 TYR A O 1
ATOM 1004 N N . GLY A 1 127 ? 17.573 0.717 -13.002 1.00 95.38 127 GLY A N 1
ATOM 1005 C CA . GLY A 1 127 ? 18.480 -0.182 -12.297 1.00 95.38 127 GLY A CA 1
ATOM 1006 C C . GLY A 1 127 ? 18.505 -1.569 -12.939 1.00 95.38 127 GLY A C 1
ATOM 1007 O O . GLY A 1 127 ? 18.744 -1.721 -14.140 1.00 95.38 127 GLY A O 1
ATOM 1008 N N . SER A 1 128 ? 18.250 -2.593 -12.123 1.00 95.44 128 SER A N 1
ATOM 1009 C CA . SER A 1 128 ? 18.277 -4.001 -12.526 1.00 95.44 128 SER A CA 1
ATOM 1010 C C . SER A 1 128 ? 16.882 -4.523 -12.879 1.00 95.44 128 SER A C 1
ATOM 1012 O O . SER A 1 128 ? 15.920 -4.264 -1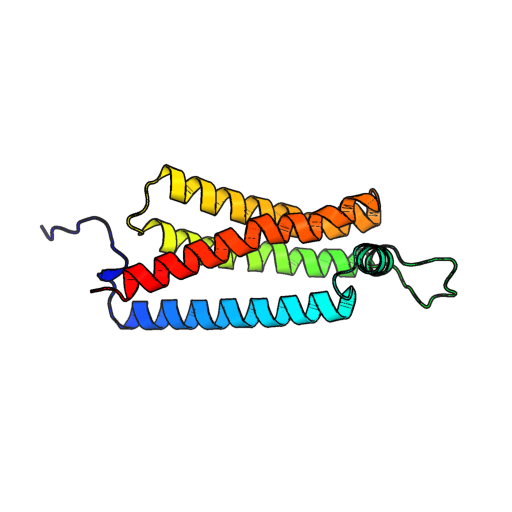2.157 1.00 95.44 128 SER A O 1
ATOM 1014 N N . SER A 1 129 ? 16.773 -5.341 -13.933 1.00 93.06 129 SER A N 1
ATOM 1015 C CA . SER A 1 129 ? 15.531 -6.062 -14.261 1.00 93.06 129 SER A CA 1
ATOM 1016 C C . SER A 1 129 ? 15.067 -6.961 -13.111 1.00 93.06 129 SER A C 1
ATOM 1018 O O . SER A 1 129 ? 13.867 -7.101 -12.876 1.00 93.06 129 SER A O 1
ATOM 1020 N N . GLN A 1 130 ? 16.009 -7.485 -12.318 1.00 95.31 130 GLN A N 1
ATOM 1021 C CA . GLN A 1 130 ? 15.713 -8.307 -11.145 1.00 95.31 130 GLN A CA 1
ATOM 1022 C C . GLN A 1 130 ? 14.867 -7.557 -10.117 1.00 95.31 130 GLN A C 1
ATOM 1024 O O . GLN A 1 130 ? 14.060 -8.175 -9.440 1.00 95.31 130 GLN A O 1
ATOM 1029 N N . CYS A 1 131 ? 14.938 -6.224 -10.051 1.00 97.38 131 CYS A N 1
ATOM 1030 C CA . CYS A 1 131 ? 14.117 -5.433 -9.134 1.00 97.38 131 CYS A CA 1
ATOM 1031 C C . CYS A 1 131 ? 12.601 -5.567 -9.371 1.00 97.38 131 CYS A C 1
ATOM 1033 O O . CYS A 1 131 ? 11.827 -5.056 -8.566 1.00 97.38 131 CYS A O 1
ATOM 1035 N N . VAL A 1 132 ? 12.150 -6.274 -10.414 1.00 96.81 132 VAL A N 1
ATOM 1036 C CA . VAL A 1 132 ? 10.729 -6.561 -10.648 1.00 96.81 132 VAL A CA 1
ATOM 1037 C C . VAL A 1 132 ? 10.087 -7.338 -9.495 1.00 96.81 132 VAL A C 1
ATOM 1039 O O . VAL A 1 132 ? 8.900 -7.155 -9.236 1.00 96.81 132 VAL A O 1
ATOM 1042 N N . PHE A 1 133 ? 10.860 -8.128 -8.730 1.00 96.75 133 PHE A N 1
ATOM 1043 C CA . PHE A 1 133 ? 10.337 -8.828 -7.546 1.00 96.75 133 PHE A CA 1
ATOM 1044 C C . PHE A 1 133 ? 9.837 -7.858 -6.461 1.00 96.75 133 PHE A C 1
ATOM 1046 O O . PHE A 1 133 ? 9.073 -8.261 -5.582 1.00 96.75 133 PHE A O 1
ATOM 1053 N N . LEU A 1 134 ? 10.242 -6.581 -6.505 1.00 97.56 134 LEU A N 1
ATOM 1054 C CA . LEU A 1 134 ? 9.767 -5.571 -5.563 1.00 97.56 134 LEU A CA 1
ATOM 1055 C C . LEU A 1 134 ? 8.256 -5.350 -5.674 1.00 97.56 134 LEU A C 1
ATOM 1057 O O . LEU A 1 134 ? 7.651 -5.026 -4.659 1.00 97.56 134 LEU A O 1
ATOM 1061 N N . PHE A 1 135 ? 7.643 -5.574 -6.845 1.00 96.00 135 PHE A N 1
ATOM 1062 C CA . PHE A 1 135 ? 6.191 -5.469 -7.014 1.00 96.00 135 PHE A CA 1
ATOM 1063 C C . PHE A 1 135 ? 5.418 -6.514 -6.196 1.00 96.00 135 PHE A C 1
ATOM 1065 O O . PHE A 1 135 ? 4.643 -6.123 -5.327 1.00 96.00 135 PHE A O 1
ATOM 1072 N N . PRO A 1 136 ? 5.585 -7.838 -6.382 1.00 96.19 136 PRO A N 1
ATOM 1073 C CA . PRO A 1 136 ? 4.865 -8.796 -5.544 1.00 96.19 136 PRO A CA 1
ATOM 1074 C C . PRO A 1 136 ? 5.254 -8.667 -4.067 1.00 96.19 136 PRO A C 1
ATOM 1076 O O . PRO A 1 136 ? 4.388 -8.785 -3.202 1.00 96.19 136 PRO A O 1
ATOM 1079 N N . LEU A 1 137 ? 6.519 -8.356 -3.761 1.00 97.69 137 LEU A N 1
ATOM 1080 C CA . LEU A 1 137 ? 6.961 -8.159 -2.382 1.00 97.69 137 LEU A CA 1
ATOM 1081 C C . LEU A 1 137 ? 6.254 -6.968 -1.719 1.00 97.69 137 LEU A C 1
ATOM 1083 O O . LEU A 1 137 ? 5.766 -7.103 -0.597 1.00 97.69 137 LEU A O 1
ATOM 1087 N N . SER A 1 138 ? 6.116 -5.833 -2.412 1.00 97.75 138 SER 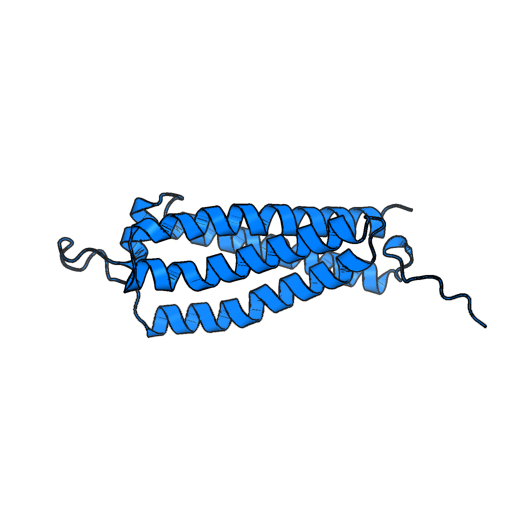A N 1
ATOM 1088 C CA . SER A 1 138 ? 5.364 -4.689 -1.890 1.00 97.75 138 SER A CA 1
ATOM 1089 C C . SER A 1 138 ? 3.905 -5.044 -1.635 1.00 97.75 138 SER A C 1
ATOM 1091 O O . SER A 1 138 ? 3.359 -4.659 -0.601 1.00 97.75 138 SER A O 1
ATOM 1093 N N . GLN A 1 139 ? 3.283 -5.828 -2.520 1.00 95.75 139 GLN A N 1
ATOM 1094 C CA . GLN A 1 139 ? 1.898 -6.266 -2.346 1.00 95.75 139 GLN A CA 1
ATOM 1095 C C . GLN A 1 139 ? 1.733 -7.226 -1.160 1.00 95.75 139 GLN A C 1
ATOM 1097 O O . GLN A 1 139 ? 0.770 -7.082 -0.408 1.00 95.75 139 GLN A O 1
ATOM 1102 N N . VAL A 1 140 ? 2.672 -8.151 -0.937 1.00 96.69 140 VAL A N 1
ATOM 1103 C CA . VAL A 1 140 ? 2.659 -9.079 0.213 1.00 96.69 140 VAL A CA 1
ATOM 1104 C C . VAL A 1 140 ? 2.835 -8.348 1.546 1.00 96.69 140 VAL A C 1
ATOM 1106 O O . VAL A 1 140 ? 2.310 -8.799 2.558 1.00 96.69 140 VAL A O 1
ATOM 1109 N N . LEU A 1 141 ? 3.524 -7.208 1.574 1.00 97.88 141 LEU A N 1
ATOM 1110 C CA . LEU A 1 141 ? 3.609 -6.376 2.779 1.00 97.88 141 LEU A CA 1
ATOM 1111 C C . LEU A 1 141 ? 2.346 -5.522 2.956 1.00 97.88 141 LEU A C 1
ATOM 1113 O O . LEU A 1 141 ? 1.744 -5.476 4.028 1.00 97.88 141 LEU A O 1
ATOM 1117 N N . MET A 1 142 ? 1.926 -4.854 1.884 1.00 96.31 142 MET A N 1
ATOM 1118 C CA . MET A 1 142 ? 0.886 -3.833 1.921 1.00 96.31 142 MET A CA 1
ATOM 1119 C C . MET A 1 142 ? -0.527 -4.420 2.039 1.00 96.31 142 MET A C 1
ATOM 1121 O O . MET A 1 142 ? -1.319 -3.924 2.840 1.00 96.31 142 MET A O 1
ATOM 1125 N N . MET A 1 143 ? -0.857 -5.470 1.275 1.00 95.06 143 MET A N 1
ATOM 1126 C CA . MET A 1 143 ? -2.219 -6.024 1.227 1.00 95.06 143 MET A CA 1
ATOM 1127 C C . MET A 1 143 ? -2.636 -6.668 2.553 1.00 95.06 143 MET A C 1
ATOM 1129 O O . MET A 1 143 ? -3.688 -6.293 3.071 1.00 95.06 143 MET A O 1
ATOM 1133 N N . PRO A 1 144 ? -1.854 -7.577 3.167 1.00 97.69 144 PRO A N 1
ATOM 1134 C CA . PRO A 1 144 ? -2.253 -8.177 4.436 1.00 97.69 144 PRO A CA 1
ATOM 1135 C C . PRO A 1 144 ? -2.364 -7.139 5.551 1.00 97.69 144 PRO A C 1
ATOM 1137 O O . PRO A 1 144 ? -3.306 -7.193 6.336 1.00 97.69 144 PRO A O 1
ATOM 1140 N N . ALA A 1 145 ? -1.454 -6.158 5.591 1.00 98.25 145 ALA A N 1
ATOM 1141 C CA . ALA A 1 145 ? -1.527 -5.068 6.556 1.00 98.25 145 ALA A CA 1
ATOM 1142 C C . ALA A 1 145 ? -2.802 -4.230 6.362 1.00 98.25 145 ALA A C 1
ATOM 1144 O O . ALA A 1 145 ? -3.520 -3.977 7.329 1.00 98.25 145 ALA A O 1
ATOM 1145 N N . PHE A 1 146 ? -3.127 -3.856 5.119 1.00 97.75 146 PHE A N 1
ATOM 1146 C CA . PHE A 1 146 ? -4.364 -3.148 4.786 1.00 97.75 146 PHE A CA 1
ATOM 1147 C C . PHE A 1 146 ? -5.609 -3.928 5.225 1.00 97.75 146 PHE A C 1
ATOM 1149 O O . PHE A 1 146 ? -6.434 -3.399 5.970 1.00 97.75 146 PHE A O 1
ATOM 1156 N N . PHE A 1 147 ? -5.734 -5.190 4.804 1.00 97.69 147 PHE A N 1
ATOM 1157 C CA . PHE A 1 147 ? -6.913 -6.002 5.105 1.00 97.69 147 PHE A CA 1
ATOM 1158 C C . PHE A 1 147 ? -7.042 -6.318 6.594 1.00 97.69 147 PHE A C 1
ATOM 1160 O O . PHE A 1 147 ? -8.160 -6.335 7.102 1.00 97.69 147 PHE A O 1
ATOM 1167 N N . LEU A 1 148 ? -5.931 -6.494 7.316 1.00 98.38 148 LEU A N 1
ATOM 1168 C CA . LEU A 1 148 ? -5.953 -6.641 8.769 1.00 98.38 148 LEU A CA 1
ATOM 1169 C C . LEU A 1 148 ? -6.484 -5.374 9.449 1.00 98.38 148 LEU A C 1
ATOM 1171 O O . LEU A 1 148 ? -7.365 -5.472 10.301 1.00 98.38 148 LEU A O 1
ATOM 1175 N N . MET A 1 149 ? -5.988 -4.193 9.062 1.00 98.50 149 MET A N 1
ATOM 1176 C CA . MET A 1 149 ? -6.479 -2.928 9.616 1.00 98.50 149 MET A CA 1
ATOM 1177 C C . MET A 1 149 ? -7.968 -2.739 9.325 1.00 98.50 149 MET A C 1
ATOM 1179 O O . MET A 1 149 ? -8.736 -2.457 10.241 1.00 98.50 149 MET A O 1
ATOM 1183 N N . VAL A 1 150 ? -8.392 -2.959 8.077 1.00 98.19 150 VAL A N 1
ATOM 1184 C CA . VAL A 1 150 ? -9.803 -2.883 7.665 1.00 98.19 150 VAL A CA 1
ATOM 1185 C C . VAL A 1 150 ? -10.673 -3.848 8.464 1.00 98.19 150 VAL A C 1
ATOM 1187 O O . VAL A 1 150 ? -11.705 -3.440 8.995 1.00 98.19 150 VAL A O 1
ATOM 1190 N N . PHE A 1 151 ? -10.254 -5.110 8.574 1.00 98.12 151 PHE A N 1
ATOM 1191 C CA . PHE A 1 151 ? -10.986 -6.129 9.314 1.00 98.12 151 PHE A CA 1
ATOM 1192 C C . PHE A 1 151 ? -11.167 -5.721 10.775 1.00 98.12 151 PHE A C 1
ATOM 1194 O O . PHE A 1 151 ? -12.290 -5.721 11.267 1.00 98.12 151 PHE A O 1
ATOM 1201 N N . VAL A 1 152 ? -10.087 -5.318 11.450 1.00 97.94 152 VAL A N 1
ATOM 1202 C CA . VAL A 1 152 ? -10.127 -4.905 12.860 1.00 97.94 152 VAL A CA 1
ATOM 1203 C C . VAL A 1 152 ? -10.999 -3.667 13.048 1.00 97.94 152 VAL A C 1
ATOM 1205 O O . VAL A 1 152 ? -11.834 -3.655 13.950 1.00 97.94 152 VAL A O 1
ATOM 1208 N N . ILE A 1 153 ? -10.860 -2.656 12.181 1.00 97.88 153 ILE A N 1
ATOM 1209 C CA . ILE A 1 153 ? -11.673 -1.436 12.244 1.00 97.88 153 ILE A CA 1
ATOM 1210 C C . ILE A 1 153 ? -13.155 -1.784 12.138 1.00 97.88 153 ILE A C 1
ATOM 1212 O O . ILE A 1 153 ? -13.931 -1.405 13.010 1.00 97.88 153 ILE A O 1
ATOM 1216 N N . LEU A 1 154 ? -13.556 -2.515 11.095 1.00 97.88 154 LEU A N 1
ATOM 1217 C CA . LEU A 1 154 ? -14.959 -2.868 10.882 1.00 97.88 154 LEU A CA 1
ATOM 1218 C C . LEU A 1 154 ? -15.489 -3.763 12.003 1.00 97.88 154 LEU A C 1
ATOM 1220 O O . LEU A 1 154 ? -16.590 -3.534 12.501 1.00 97.88 154 LEU A O 1
ATOM 1224 N N . TYR A 1 155 ? -14.699 -4.749 12.424 1.00 97.38 155 TYR A N 1
ATOM 1225 C CA . TYR A 1 155 ? -15.078 -5.677 13.475 1.00 97.38 155 TYR A CA 1
ATOM 1226 C C . TYR A 1 155 ? -15.330 -4.961 14.800 1.00 97.38 155 TYR A C 1
ATOM 1228 O O . TYR A 1 155 ? -16.416 -5.072 15.355 1.00 97.38 155 TYR A O 1
ATOM 1236 N N . GLU A 1 156 ? -14.366 -4.189 15.299 1.00 96.31 156 GLU A N 1
ATOM 1237 C CA . GLU A 1 156 ? -14.492 -3.511 16.593 1.00 96.31 156 GLU A CA 1
ATOM 1238 C C . GLU A 1 156 ? -15.472 -2.332 16.561 1.00 96.31 156 GLU A C 1
ATOM 1240 O O . GLU A 1 156 ? -16.057 -1.984 17.584 1.00 96.31 156 GLU A O 1
ATOM 1245 N N . MET A 1 157 ? -15.668 -1.704 15.400 1.00 96.56 157 MET A N 1
ATOM 1246 C CA . MET A 1 157 ? -16.616 -0.601 15.245 1.00 96.56 157 MET A CA 1
ATOM 1247 C C . MET A 1 157 ? -18.073 -1.074 15.263 1.00 96.56 157 MET A C 1
ATOM 1249 O O . MET A 1 157 ? -18.938 -0.367 15.792 1.00 96.56 157 MET A O 1
ATOM 1253 N N . TRP A 1 158 ? -18.358 -2.243 14.682 1.00 96.12 158 TRP A N 1
ATOM 1254 C CA . TRP A 1 158 ? -19.719 -2.778 14.557 1.00 96.12 158 TRP A CA 1
ATOM 1255 C C . TRP A 1 158 ? -20.063 -3.861 15.580 1.00 96.12 158 TRP A C 1
ATOM 1257 O O . TRP A 1 158 ? -21.243 -4.140 15.781 1.00 96.12 158 TRP A O 1
ATOM 1267 N N . ARG A 1 159 ? -19.074 -4.443 16.263 1.00 88.44 159 ARG A N 1
ATOM 1268 C CA . ARG A 1 159 ? -19.318 -5.338 17.394 1.00 88.44 159 ARG A CA 1
ATOM 1269 C C . ARG A 1 159 ? -19.748 -4.513 18.611 1.00 88.44 159 ARG A C 1
ATOM 1271 O O . ARG A 1 159 ? -19.042 -3.590 19.010 1.00 88.44 159 ARG A O 1
ATOM 1278 N N . HIS A 1 160 ? -20.930 -4.835 19.134 1.00 59.91 160 HIS A N 1
ATOM 1279 C CA . HIS A 1 160 ? -21.519 -4.239 20.337 1.00 59.91 160 HIS A CA 1
ATOM 1280 C C . HIS A 1 160 ? -20.697 -4.534 21.592 1.00 59.91 160 HIS A C 1
ATOM 1282 O O . HIS A 1 160 ? -20.235 -5.692 21.727 1.00 59.91 160 HIS A O 1
#

Secondary structure (DSSP, 8-state):
----PSP-GGGS-HHHHHHHHHHHHHHHHHHHHHHHHHHHHHTT-HHHHHHHHH--GGGTTSSPPPPHHHHHHHHHHHHHHHHHHHHHHHHHHTTSSS-HHHHHHHHHHHHHHHHHHHHHHHHHHHS-GGGGGHHHHHHHHHHHHHHHHHHHHHHHHH--

Foldseek 3Di:
DPPPDPDALQPDDPVVLVVLVVLLVVVVVVVVVVVVVCCVQAVPPLVSVLCQAAPDPVPVPPRDHDDPVNLVVVLVCLVPPQCVSLVVLLVLLVNFPDDPVVSVQLSVLQVVLSVLCSCLSVCSHPNPSVSSVSNVVSCVSNVVSSVVSVCRSNCRNPPD

pLDDT: mean 93.39, std 9.4, range [43.19, 98.69]